Protein AF-A0A160DU85-F1 (afdb_monomer_lite)

Organism: NCBI:txid1300342

Sequence (102 aa):
MATRAAIELAQALGYFSRMPNTPDSSASPVAEFEKSLDELEQLVGRMEHGDLSLDESLHSFERGIALYRSCQGALEQAELRVQQLLDPGAPEAARPFDPETP

Radius of gyration: 19.45 Å; chains: 1; bounding box: 41×32×58 Å

Foldseek 3Di:
DVVVVVVVVCVVVVVPPDDPDDDDPCDALVNQLVVLVVVLVVLVVVVVVVPDDPVRNVVSVVSNVVSVVSNQVSVLVVQLVVVCVVDVPCSVVRDRDDPVPD

InterPro domains:
  IPR003761 Exonuclease VII, small subunit [MF_00337] (32-92)
  IPR003761 Exonuclease VII, small subunit [PF02609] (33-84)
  IPR003761 Exonuclease VII, small subunit [PTHR34137] (26-99)
  IPR003761 Exonuclease VII, small subunit [TIGR01280] (33-87)
  IPR037004 Exonuclease VII, small subunit superfamily [G3DSA:1.10.287.1040] (30-101)
  IPR037004 Exonuclease VII, small subunit superfamily [SSF116842] (32-91)

pLDDT: mean 77.16, std 17.98, range [44.62, 97.81]

Secondary structure (DSSP, 8-state):
-HHHHHHHHHHHTTGGGG------TTS-HHHHHHHHHHHHHHHHHHHHH----HHHHHHHHHHHHHHHHHHHHHHHHHHHHHHHHH-TT-GGGPPPP-TT--

Structure (mmCIF, N/CA/C/O backbone):
data_AF-A0A160DU85-F1
#
_entry.id   AF-A0A160DU85-F1
#
loop_
_atom_site.group_PDB
_atom_site.id
_atom_site.type_symbol
_atom_site.label_atom_id
_atom_site.label_alt_id
_atom_site.label_comp_id
_atom_site.label_asym_id
_atom_site.label_entity_id
_atom_site.label_seq_id
_atom_site.pdbx_PDB_ins_code
_atom_site.Cartn_x
_atom_site.Cartn_y
_atom_site.Cartn_z
_atom_site.occupancy
_atom_site.B_iso_or_equiv
_atom_site.auth_seq_id
_atom_site.auth_comp_id
_atom_site.auth_asym_id
_atom_site.auth_atom_id
_atom_site.pdbx_PDB_model_num
ATOM 1 N N . MET A 1 1 ? -10.179 2.978 -34.633 1.00 51.62 1 MET A N 1
ATOM 2 C CA . MET A 1 1 ? -9.307 3.296 -35.790 1.00 51.62 1 MET A CA 1
ATOM 3 C C . MET A 1 1 ? -7.850 3.484 -35.359 1.00 51.62 1 MET A C 1
ATOM 5 O O . MET A 1 1 ? -6.998 2.836 -35.946 1.00 51.62 1 MET A O 1
ATOM 9 N N . ALA A 1 2 ? -7.556 4.257 -34.303 1.00 44.62 2 ALA A N 1
ATOM 10 C CA . ALA A 1 2 ? -6.181 4.502 -33.828 1.00 44.62 2 ALA A CA 1
ATOM 11 C C . ALA A 1 2 ? -5.423 3.256 -33.311 1.00 44.62 2 ALA A C 1
ATOM 13 O O . ALA A 1 2 ? -4.214 3.153 -33.479 1.00 44.62 2 ALA A O 1
ATOM 14 N N . THR A 1 3 ? -6.125 2.263 -32.758 1.00 52.53 3 THR A N 1
ATOM 15 C CA . THR A 1 3 ? -5.517 1.029 -32.227 1.00 52.53 3 THR A CA 1
ATOM 16 C C . THR A 1 3 ? -5.014 0.058 -33.298 1.00 52.53 3 THR A C 1
ATOM 18 O O . THR A 1 3 ? -4.085 -0.695 -33.035 1.00 52.53 3 THR A O 1
ATOM 21 N N . ARG A 1 4 ? -5.563 0.083 -34.521 1.00 58.25 4 ARG A N 1
ATOM 22 C CA . ARG A 1 4 ? -5.079 -0.786 -35.615 1.00 58.25 4 ARG A CA 1
ATOM 23 C C . ARG A 1 4 ? -3.769 -0.275 -36.221 1.00 58.25 4 ARG A C 1
ATOM 25 O O . ARG A 1 4 ? -2.923 -1.084 -36.573 1.00 58.25 4 ARG A O 1
ATOM 32 N N . ALA A 1 5 ? -3.566 1.044 -36.258 1.00 54.09 5 ALA A N 1
ATOM 33 C CA . ALA A 1 5 ? -2.351 1.651 -36.805 1.00 54.09 5 ALA A CA 1
ATOM 34 C C . ALA A 1 5 ? -1.109 1.400 -35.927 1.00 54.09 5 ALA A C 1
ATOM 36 O O . ALA A 1 5 ? -0.025 1.177 -36.455 1.00 54.09 5 ALA A O 1
ATOM 37 N N . ALA A 1 6 ? -1.270 1.372 -34.599 1.00 55.78 6 ALA A N 1
ATOM 38 C CA . ALA A 1 6 ? -0.174 1.079 -33.671 1.00 55.78 6 ALA A CA 1
ATOM 39 C C . ALA A 1 6 ? 0.319 -0.378 -33.776 1.00 55.78 6 ALA A C 1
ATOM 41 O O . ALA A 1 6 ? 1.513 -0.643 -33.656 1.00 55.78 6 ALA A O 1
ATOM 42 N N . ILE A 1 7 ? -0.593 -1.316 -34.050 1.00 58.50 7 ILE A N 1
ATOM 43 C CA . ILE A 1 7 ? -0.274 -2.743 -34.181 1.00 58.50 7 ILE A CA 1
ATOM 44 C C . ILE A 1 7 ? 0.459 -3.024 -35.503 1.00 58.50 7 ILE A C 1
ATOM 46 O O . ILE A 1 7 ? 1.430 -3.778 -35.508 1.00 58.50 7 ILE A O 1
ATOM 50 N N . GLU A 1 8 ? 0.066 -2.388 -36.610 1.00 60.66 8 GLU A N 1
ATOM 51 C CA . GLU A 1 8 ? 0.747 -2.578 -37.903 1.00 60.66 8 GLU A CA 1
ATOM 52 C C . GLU A 1 8 ? 2.145 -1.936 -37.948 1.00 60.66 8 GLU A C 1
ATOM 54 O O . GLU A 1 8 ? 3.070 -2.515 -38.519 1.00 60.66 8 GLU A O 1
ATOM 59 N N . LEU A 1 9 ? 2.346 -0.801 -37.268 1.00 58.66 9 LEU A N 1
ATOM 60 C CA . LEU A 1 9 ? 3.669 -0.179 -37.101 1.00 58.66 9 LEU A CA 1
ATOM 61 C C . LEU A 1 9 ? 4.631 -1.068 -36.295 1.00 58.66 9 LEU A C 1
ATOM 63 O O . LEU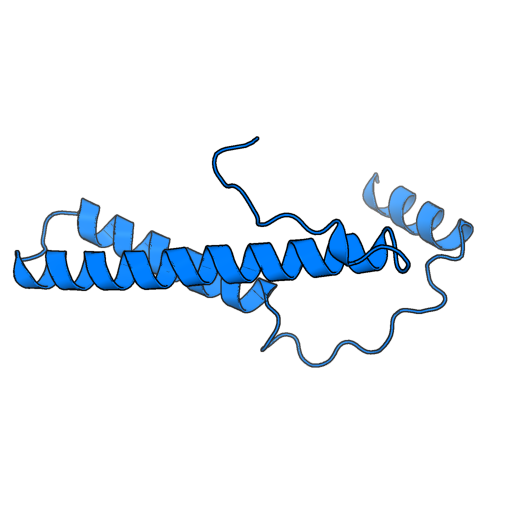 A 1 9 ? 5.808 -1.176 -36.637 1.00 58.66 9 LEU A O 1
ATOM 67 N N . ALA A 1 10 ? 4.125 -1.756 -35.268 1.00 56.50 10 ALA A N 1
ATOM 68 C CA . ALA A 1 10 ? 4.910 -2.694 -34.464 1.00 56.50 10 ALA A CA 1
ATOM 69 C C . ALA A 1 10 ? 5.288 -3.977 -35.235 1.00 56.50 10 ALA A C 1
ATOM 71 O O . ALA A 1 10 ? 6.360 -4.544 -35.011 1.00 56.50 10 ALA A O 1
ATOM 72 N N . GLN A 1 11 ? 4.445 -4.421 -36.175 1.00 60.06 11 GLN A N 1
ATOM 73 C CA . GLN A 1 11 ? 4.734 -5.572 -37.039 1.00 60.06 11 GLN A CA 1
ATOM 74 C C . GLN A 1 11 ? 5.779 -5.241 -38.119 1.00 60.06 11 GLN A C 1
ATOM 76 O O . GLN A 1 11 ? 6.660 -6.060 -38.381 1.00 60.06 11 GLN A O 1
ATOM 81 N N . ALA A 1 12 ? 5.737 -4.032 -38.692 1.00 51.34 12 ALA A N 1
ATOM 82 C CA . ALA A 1 12 ? 6.669 -3.587 -39.734 1.00 51.34 12 ALA A CA 1
ATOM 83 C C . ALA A 1 12 ? 8.108 -3.353 -39.229 1.00 51.34 12 ALA A C 1
ATOM 85 O O . ALA A 1 12 ? 9.058 -3.476 -39.999 1.00 51.34 12 ALA A O 1
ATOM 86 N N . LEU A 1 13 ? 8.279 -3.059 -37.935 1.00 57.41 13 LEU A N 1
ATOM 87 C CA . LEU A 1 13 ? 9.586 -2.843 -37.299 1.00 57.41 13 LEU A CA 1
ATOM 88 C C . LEU A 1 13 ? 10.209 -4.126 -36.712 1.00 57.41 13 LEU A C 1
ATOM 90 O O . LEU A 1 13 ? 11.204 -4.052 -35.998 1.00 57.41 13 LEU A O 1
ATOM 94 N N . GLY A 1 14 ? 9.641 -5.308 -36.988 1.00 52.66 14 GLY A N 1
ATOM 95 C CA . GLY A 1 14 ? 10.218 -6.590 -36.557 1.00 52.66 14 GLY A CA 1
ATOM 96 C C . GLY A 1 14 ? 10.149 -6.864 -35.047 1.00 52.66 14 GLY A C 1
ATOM 97 O O . GLY A 1 14 ? 10.730 -7.842 -34.577 1.00 5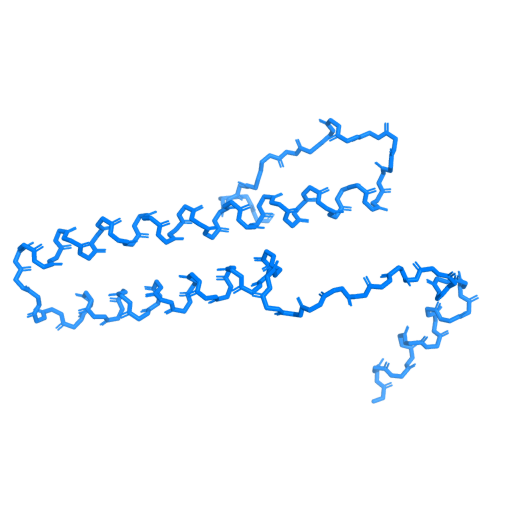2.66 14 GLY A O 1
ATOM 98 N N . TYR A 1 15 ? 9.400 -6.063 -34.282 1.00 55.06 15 TYR A N 1
ATOM 99 C CA . TYR A 1 15 ? 9.288 -6.188 -32.822 1.00 55.06 15 TYR A CA 1
ATOM 100 C C . TYR A 1 15 ? 8.532 -7.448 -32.354 1.00 55.06 15 TYR A C 1
ATOM 102 O O . TYR A 1 15 ? 8.611 -7.812 -31.184 1.00 55.06 15 TYR A O 1
ATOM 110 N N . PHE A 1 16 ? 7.826 -8.157 -33.245 1.00 52.62 16 PHE A N 1
ATOM 111 C CA . PHE A 1 16 ? 7.029 -9.337 -32.875 1.00 52.62 16 PHE A CA 1
ATOM 112 C C . PHE A 1 16 ? 7.826 -10.657 -32.803 1.00 52.62 16 PHE A C 1
ATOM 114 O O . PHE A 1 16 ? 7.288 -11.674 -32.373 1.00 52.62 16 PHE A O 1
ATOM 121 N N . SER A 1 17 ? 9.110 -10.695 -33.183 1.00 57.59 17 SER A N 1
ATOM 122 C CA . SER A 1 17 ? 9.823 -11.981 -33.295 1.00 57.59 17 SER A CA 1
ATOM 123 C C . SER A 1 17 ? 10.367 -12.563 -31.980 1.00 57.59 17 SER A C 1
ATOM 125 O O . SER A 1 17 ? 11.041 -13.596 -32.023 1.00 57.59 17 SER A O 1
ATOM 127 N N . ARG A 1 18 ? 10.095 -11.973 -30.805 1.00 48.19 18 ARG A N 1
ATOM 128 C CA . ARG A 1 18 ? 10.471 -12.601 -29.525 1.00 48.19 18 ARG A CA 1
ATOM 129 C C . ARG A 1 18 ? 9.671 -12.088 -28.328 1.00 48.19 18 ARG A C 1
ATOM 131 O O . ARG A 1 18 ? 10.206 -11.389 -27.479 1.00 48.19 18 ARG A O 1
ATOM 138 N N . MET A 1 19 ? 8.411 -12.500 -28.210 1.00 46.81 19 MET A N 1
ATOM 139 C CA . MET A 1 19 ? 7.789 -12.598 -26.885 1.00 46.81 19 MET A CA 1
ATOM 140 C C . MET A 1 19 ? 8.102 -13.993 -26.318 1.00 46.81 19 MET A C 1
ATOM 142 O O . MET A 1 19 ? 7.596 -14.981 -26.854 1.00 46.81 19 MET A O 1
ATOM 146 N N . PRO A 1 20 ? 8.965 -14.133 -25.294 1.00 52.81 20 PRO A N 1
ATOM 147 C CA . PRO A 1 20 ? 9.025 -15.372 -24.536 1.00 52.81 20 PRO A CA 1
ATOM 148 C C . PRO A 1 20 ? 7.721 -15.530 -23.737 1.00 52.81 20 PRO A C 1
ATOM 150 O O . PRO A 1 20 ? 7.219 -14.555 -23.186 1.00 52.81 20 PRO A O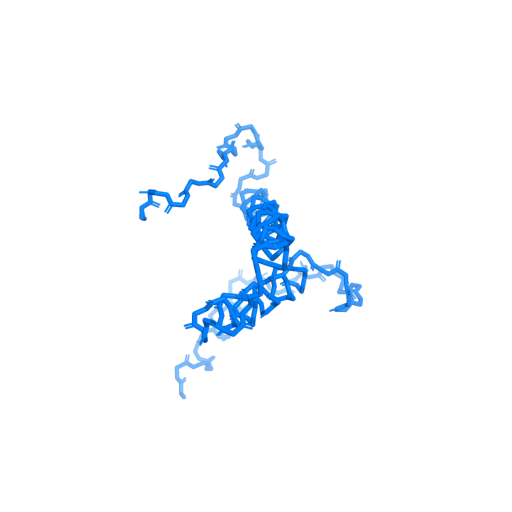 1
ATOM 153 N N . ASN A 1 21 ? 7.197 -16.762 -23.738 1.00 51.12 21 ASN A N 1
ATOM 154 C CA . ASN A 1 21 ? 6.100 -17.311 -22.928 1.00 51.12 21 ASN A CA 1
ATOM 155 C C . ASN A 1 21 ? 5.600 -16.411 -21.785 1.00 51.12 21 ASN A C 1
ATOM 157 O O . ASN A 1 21 ? 6.362 -16.111 -20.870 1.00 51.12 21 ASN A O 1
ATOM 161 N N . THR A 1 22 ? 4.306 -16.094 -21.781 1.00 50.47 22 THR A N 1
ATOM 162 C CA . THR A 1 22 ? 3.562 -15.671 -20.590 1.00 50.47 22 THR A CA 1
ATOM 163 C C . THR A 1 22 ? 3.387 -16.873 -19.657 1.00 50.47 22 THR A C 1
ATOM 165 O O . THR A 1 22 ? 2.641 -17.789 -20.009 1.00 50.47 22 THR A O 1
ATOM 168 N N . PRO A 1 23 ? 4.024 -16.916 -18.472 1.00 48.19 23 PRO A N 1
ATOM 169 C CA . PRO A 1 23 ? 3.524 -17.758 -17.405 1.00 48.19 23 PRO A CA 1
ATOM 170 C C . PRO A 1 23 ? 2.355 -17.021 -16.733 1.00 48.19 23 PRO A C 1
ATOM 172 O O . PRO A 1 23 ? 2.416 -15.814 -16.519 1.00 48.19 23 PRO A O 1
ATOM 175 N N . ASP A 1 24 ? 1.278 -17.762 -16.498 1.00 45.81 24 ASP A N 1
ATOM 176 C CA . ASP A 1 24 ? 0.121 -17.487 -15.640 1.00 45.81 24 ASP A CA 1
ATOM 177 C C . ASP A 1 24 ? -0.001 -16.082 -14.999 1.00 45.81 24 ASP A C 1
ATOM 179 O O . ASP A 1 24 ? 0.791 -15.669 -14.151 1.00 45.81 24 ASP A O 1
ATOM 183 N N . SER A 1 25 ? -1.071 -15.367 -15.358 1.00 49.06 25 SER A N 1
ATOM 184 C CA . SER A 1 25 ? -1.384 -13.982 -14.963 1.00 49.06 25 SER A CA 1
ATOM 185 C C . SER A 1 25 ? -1.773 -13.803 -13.480 1.00 49.06 25 SER A C 1
ATOM 187 O O . SER A 1 25 ? -2.354 -12.781 -13.119 1.00 49.06 25 SER A O 1
ATOM 189 N N . SER A 1 26 ? -1.474 -14.772 -12.615 1.00 45.59 26 SER A N 1
ATOM 190 C CA . SER A 1 26 ? -1.846 -14.781 -11.193 1.00 45.59 26 SER A CA 1
ATOM 191 C C . SER A 1 26 ? -0.712 -14.383 -10.231 1.00 45.59 26 SER A C 1
ATOM 193 O O . SER A 1 26 ? -0.969 -14.225 -9.041 1.00 45.59 26 SER A O 1
ATOM 195 N N . ALA A 1 27 ? 0.517 -14.166 -10.724 1.00 59.06 27 ALA A N 1
ATOM 196 C CA . ALA A 1 27 ? 1.692 -13.836 -9.900 1.00 59.06 27 ALA A CA 1
ATOM 197 C C . ALA A 1 27 ? 2.620 -12.785 -10.550 1.00 59.06 27 ALA A C 1
ATOM 199 O O . ALA A 1 27 ? 3.843 -12.918 -10.531 1.00 59.06 27 ALA A O 1
ATOM 200 N N . SER A 1 28 ? 2.050 -11.772 -11.214 1.00 77.38 28 SER A N 1
ATOM 201 C CA . SER A 1 28 ? 2.843 -10.665 -11.773 1.00 77.38 28 SER A CA 1
ATOM 202 C C . SER A 1 28 ? 2.918 -9.488 -10.790 1.00 77.38 28 SER A C 1
ATOM 204 O O . SER A 1 28 ? 1.925 -9.236 -10.105 1.00 77.38 28 SER A O 1
ATOM 206 N N . PRO A 1 29 ? 4.017 -8.705 -10.775 1.00 79.81 29 PRO A N 1
ATOM 207 C CA . PRO A 1 29 ? 4.115 -7.491 -9.954 1.00 79.81 29 PRO A CA 1
ATOM 208 C C . PRO A 1 29 ? 2.956 -6.509 -10.183 1.00 79.81 29 PRO A C 1
ATOM 210 O O . PRO A 1 29 ? 2.530 -5.816 -9.268 1.00 79.81 29 PRO A O 1
ATOM 213 N N . VAL A 1 30 ? 2.391 -6.494 -11.397 1.00 83.50 30 VAL A N 1
ATOM 214 C CA . VAL A 1 30 ? 1.215 -5.680 -11.743 1.00 83.50 30 VAL A CA 1
ATOM 215 C C . VAL A 1 30 ? -0.032 -6.151 -10.992 1.00 83.50 30 VAL A C 1
ATOM 217 O O . VAL A 1 30 ? -0.741 -5.338 -10.413 1.00 83.50 30 VAL A O 1
ATOM 220 N N . ALA A 1 31 ? -0.275 -7.462 -10.939 1.00 85.50 31 ALA A N 1
ATOM 221 C CA . ALA A 1 31 ? -1.412 -8.016 -10.204 1.00 85.50 31 ALA A CA 1
ATOM 222 C C . ALA A 1 31 ? -1.274 -7.804 -8.683 1.00 85.50 31 ALA A C 1
ATOM 224 O O . ALA A 1 31 ? -2.262 -7.564 -7.992 1.00 85.50 31 ALA A O 1
ATOM 225 N N . GLU A 1 32 ? -0.048 -7.868 -8.155 1.00 85.62 32 GLU A N 1
ATOM 226 C CA . GLU A 1 32 ? 0.239 -7.573 -6.745 1.00 85.62 32 GLU A CA 1
ATOM 227 C C . GLU A 1 32 ? 0.022 -6.092 -6.409 1.00 85.62 32 GLU A C 1
ATOM 229 O O . GLU A 1 32 ? -0.536 -5.781 -5.352 1.00 85.62 32 GLU A O 1
ATOM 234 N N . PHE A 1 33 ? 0.402 -5.189 -7.319 1.00 92.81 33 PHE A N 1
ATOM 235 C CA . PHE A 1 33 ? 0.135 -3.756 -7.208 1.00 92.81 33 PHE A CA 1
ATOM 236 C C . PHE A 1 33 ? -1.368 -3.465 -7.191 1.00 92.81 33 PHE A C 1
ATOM 238 O O . PHE A 1 33 ? -1.849 -2.859 -6.238 1.00 92.81 33 PHE A O 1
ATOM 245 N N . GLU A 1 34 ? -2.114 -3.934 -8.198 1.00 93.38 34 GLU A N 1
ATOM 246 C CA . GLU A 1 34 ? -3.559 -3.685 -8.314 1.00 93.38 34 GLU A CA 1
ATOM 247 C C . GLU A 1 34 ? -4.315 -4.183 -7.081 1.00 93.38 34 GLU A C 1
ATOM 249 O O . GLU A 1 34 ? -5.152 -3.471 -6.531 1.00 93.38 34 GLU A O 1
ATOM 254 N N . LYS A 1 35 ? -3.961 -5.374 -6.586 1.00 93.31 35 LYS A N 1
ATOM 255 C CA . LYS A 1 35 ? -4.550 -5.927 -5.365 1.00 93.31 35 LYS A CA 1
ATOM 256 C C . LYS A 1 35 ? -4.234 -5.082 -4.128 1.00 93.31 35 LYS A C 1
ATOM 258 O O . LYS A 1 35 ? -5.113 -4.858 -3.300 1.00 93.31 35 LYS A O 1
ATOM 263 N N . SER A 1 36 ? -2.980 -4.657 -3.972 1.00 94.56 36 SER A N 1
ATOM 264 C CA . SER A 1 36 ? -2.557 -3.863 -2.811 1.00 94.56 36 SER A CA 1
ATOM 265 C C . SER A 1 36 ? -3.193 -2.474 -2.819 1.00 94.56 36 SER A C 1
ATOM 267 O O . SER A 1 36 ? -3.561 -1.965 -1.762 1.00 94.56 36 SER A O 1
ATOM 269 N N . LEU A 1 37 ? -3.355 -1.886 -4.007 1.00 96.00 37 LEU A N 1
ATOM 270 C CA . LEU A 1 37 ? -4.003 -0.597 -4.196 1.00 96.00 37 LEU A CA 1
ATOM 271 C C . LEU A 1 37 ? -5.504 -0.669 -3.886 1.00 96.00 37 LEU A C 1
ATOM 273 O O . LEU A 1 37 ? -5.980 0.140 -3.097 1.00 96.00 37 LEU A O 1
ATOM 277 N N . ASP A 1 38 ? -6.216 -1.666 -4.417 1.00 97.31 38 ASP A N 1
ATOM 278 C CA . ASP A 1 38 ? -7.647 -1.873 -4.139 1.00 97.31 38 ASP A CA 1
ATOM 279 C C . ASP A 1 38 ? -7.910 -2.059 -2.634 1.00 97.31 38 ASP A C 1
ATOM 281 O O . ASP A 1 38 ? -8.795 -1.429 -2.051 1.00 97.31 38 ASP A O 1
ATOM 285 N N . GLU A 1 39 ? -7.085 -2.861 -1.952 1.00 96.88 39 GLU A N 1
ATOM 286 C CA . GLU A 1 39 ? -7.215 -3.037 -0.504 1.00 96.88 39 GLU A CA 1
ATOM 287 C C . GLU A 1 39 ? -6.930 -1.735 0.267 1.00 96.88 39 GLU A C 1
ATOM 289 O O . GLU A 1 39 ? -7.600 -1.447 1.265 1.00 96.88 39 GLU A O 1
ATOM 294 N N . LEU A 1 40 ? -5.958 -0.936 -0.190 1.00 96.88 40 LEU A N 1
ATOM 295 C CA . LEU A 1 40 ? -5.615 0.345 0.426 1.00 96.88 40 LEU A CA 1
ATOM 296 C C . LEU A 1 40 ? -6.754 1.358 0.271 1.00 96.88 40 LEU A C 1
ATOM 298 O O . LEU A 1 40 ? -7.121 2.001 1.252 1.00 96.88 40 LEU A O 1
ATOM 302 N N . GLU A 1 41 ? -7.354 1.462 -0.914 1.00 96.62 41 GLU A N 1
ATOM 303 C CA . GLU A 1 41 ? -8.504 2.336 -1.181 1.00 96.62 41 GLU A CA 1
ATOM 304 C C . GLU A 1 41 ? -9.703 1.969 -0.297 1.00 96.62 41 GLU A C 1
ATOM 306 O O . GLU A 1 41 ? -10.298 2.833 0.354 1.00 96.62 41 GLU A O 1
ATOM 311 N N . GLN A 1 42 ? -10.017 0.676 -0.185 1.00 96.19 42 GLN A N 1
ATOM 312 C CA . GLN A 1 42 ? -11.087 0.190 0.692 1.00 96.19 42 GLN A CA 1
ATOM 313 C C . GLN A 1 42 ? -10.795 0.444 2.176 1.00 96.19 42 GLN A C 1
ATOM 315 O O . GLN A 1 42 ? -11.708 0.661 2.977 1.00 96.19 42 GLN A O 1
ATOM 320 N N . LEU A 1 43 ? -9.529 0.368 2.585 1.00 95.69 43 LEU A N 1
ATOM 321 C CA . LEU A 1 43 ? -9.115 0.666 3.950 1.00 95.69 43 LEU A CA 1
ATOM 322 C C . LEU A 1 43 ? -9.254 2.160 4.256 1.00 95.69 43 LEU A C 1
ATOM 324 O O . LEU A 1 43 ? -9.853 2.505 5.273 1.00 95.69 43 LEU A O 1
ATOM 328 N N . VAL A 1 44 ? -8.777 3.032 3.366 1.00 95.38 44 VAL A N 1
ATOM 329 C CA . VAL A 1 44 ? -8.916 4.489 3.504 1.00 95.38 44 VAL A CA 1
ATOM 330 C C . VAL A 1 44 ? -10.390 4.880 3.561 1.00 95.38 44 VAL A C 1
ATOM 332 O O . VAL A 1 44 ? -10.792 5.559 4.500 1.00 95.38 44 VAL A O 1
ATOM 335 N N . GLY A 1 45 ? -11.227 4.356 2.660 1.00 94.31 45 GLY A N 1
ATOM 336 C CA . GLY A 1 45 ? -12.664 4.645 2.669 1.00 94.31 45 GLY A CA 1
ATOM 337 C C . GLY A 1 45 ? -13.373 4.227 3.967 1.00 94.31 45 GLY A C 1
ATOM 338 O O . GLY A 1 45 ? -14.325 4.884 4.395 1.00 94.31 45 GLY A O 1
ATOM 339 N N . ARG A 1 46 ? -12.897 3.166 4.638 1.00 91.62 46 ARG A N 1
ATOM 340 C CA . ARG A 1 46 ? -13.374 2.774 5.977 1.00 91.62 46 ARG A CA 1
ATOM 341 C C . ARG A 1 46 ? -12.887 3.720 7.072 1.00 91.62 46 ARG A C 1
ATOM 343 O O . ARG A 1 46 ? -13.663 4.051 7.962 1.00 91.62 46 ARG A O 1
ATOM 350 N N . MET A 1 47 ? -11.633 4.164 7.010 1.00 92.75 47 MET A N 1
ATOM 351 C CA . MET A 1 47 ? -11.092 5.141 7.962 1.00 92.75 47 MET A CA 1
ATOM 352 C C . MET A 1 47 ? -11.808 6.494 7.855 1.00 92.75 47 MET A C 1
ATOM 354 O O . MET A 1 47 ? -12.089 7.119 8.874 1.00 92.75 47 MET A O 1
ATOM 358 N N . GLU A 1 48 ? -12.161 6.916 6.640 1.00 93.56 48 GLU A N 1
ATOM 359 C CA . GLU A 1 48 ? -12.878 8.169 6.378 1.00 93.56 48 GLU A CA 1
ATOM 360 C C . GLU A 1 48 ? -14.346 8.146 6.829 1.00 93.56 48 GLU A C 1
ATOM 362 O O . GLU A 1 48 ? -14.903 9.202 7.127 1.00 93.56 48 GLU A O 1
ATOM 367 N N . HIS A 1 49 ? -14.969 6.965 6.936 1.00 90.81 49 HIS A N 1
ATOM 368 C CA . HIS A 1 49 ? -16.330 6.832 7.476 1.00 90.81 49 HIS A CA 1
ATOM 369 C C . HIS A 1 49 ? -16.426 7.210 8.961 1.00 90.81 49 HIS A C 1
ATOM 371 O O . HIS A 1 49 ? -17.490 7.622 9.413 1.00 90.81 49 HIS A O 1
ATOM 377 N N . GLY A 1 50 ? -15.327 7.107 9.719 1.00 86.06 50 GLY A N 1
ATOM 378 C CA . GLY A 1 50 ? -15.262 7.575 11.108 1.00 86.06 50 GLY A CA 1
ATOM 379 C C . GLY A 1 50 ? -15.919 6.665 12.155 1.00 86.06 50 GLY A C 1
ATOM 380 O O . GLY A 1 50 ? -15.977 7.047 13.320 1.00 86.06 50 GLY A O 1
ATOM 381 N N . ASP A 1 51 ? -16.363 5.464 11.776 1.00 90.00 51 ASP A N 1
ATOM 382 C CA . ASP A 1 51 ? -17.015 4.499 12.680 1.00 90.00 51 ASP A CA 1
ATOM 383 C C . ASP A 1 51 ? -16.026 3.574 13.426 1.00 90.00 51 ASP A C 1
ATOM 385 O O . ASP A 1 51 ? -16.441 2.678 14.162 1.00 90.00 51 ASP A O 1
ATOM 389 N N . LEU A 1 52 ? -14.714 3.763 13.241 1.00 93.19 52 LEU A N 1
ATOM 390 C CA . LEU A 1 52 ? -13.676 2.925 13.849 1.00 93.19 52 LEU A CA 1
ATOM 391 C C . LEU A 1 52 ? -13.356 3.371 15.278 1.00 93.19 52 LEU A C 1
ATOM 393 O O . LEU A 1 52 ? -13.168 4.556 15.562 1.00 93.19 52 LEU A O 1
ATOM 397 N N . SER A 1 53 ? -13.186 2.406 16.179 1.00 96.50 53 SER A N 1
ATOM 398 C CA . SER A 1 53 ? -12.553 2.662 17.471 1.00 96.50 53 SER A CA 1
ATOM 399 C C . SER A 1 53 ? -11.078 3.061 17.304 1.00 96.50 53 SER A C 1
ATOM 401 O O . SER A 1 53 ? -10.477 2.910 16.237 1.00 96.50 53 SER A O 1
ATOM 403 N N . LEU A 1 54 ? -10.457 3.568 18.375 1.00 94.50 54 LEU A N 1
ATOM 404 C CA . LEU A 1 54 ? -9.037 3.942 18.358 1.00 94.50 54 LEU A CA 1
ATOM 405 C C . LEU A 1 54 ? -8.126 2.751 18.012 1.00 94.50 54 LEU A C 1
ATOM 407 O O . LEU A 1 54 ? -7.199 2.905 17.223 1.00 94.50 54 LEU A O 1
ATOM 411 N N . ASP A 1 55 ? -8.402 1.577 18.580 1.00 96.56 55 ASP A N 1
ATOM 412 C CA . ASP A 1 55 ? -7.613 0.362 18.345 1.00 96.56 55 ASP A CA 1
ATOM 413 C C . ASP A 1 55 ? -7.734 -0.105 16.884 1.00 96.56 55 ASP A C 1
ATOM 415 O O . ASP A 1 55 ? -6.734 -0.330 16.203 1.00 96.56 55 ASP A O 1
ATOM 419 N N . GLU A 1 56 ? -8.958 -0.111 16.346 1.00 95.56 56 GLU A N 1
ATOM 420 C CA . GLU A 1 56 ? -9.215 -0.425 14.936 1.00 95.56 56 GLU A CA 1
ATOM 421 C C . GLU A 1 56 ? -8.584 0.597 13.983 1.00 95.56 56 GLU A C 1
ATOM 423 O O . GLU A 1 56 ? -8.105 0.231 12.907 1.0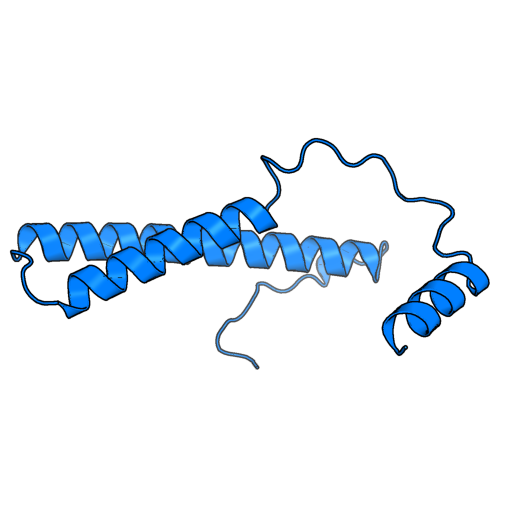0 95.56 56 GLU A O 1
ATOM 428 N N . SER A 1 57 ? -8.552 1.873 14.374 1.00 93.88 57 SER A N 1
ATOM 429 C CA . SER A 1 57 ? -7.907 2.941 13.604 1.00 93.88 57 SER A CA 1
ATOM 430 C C . SER A 1 57 ? -6.394 2.740 13.528 1.00 93.88 57 SER A C 1
ATOM 432 O O . SER A 1 57 ? -5.810 2.897 12.456 1.00 93.88 57 SER A O 1
ATOM 434 N N . LEU A 1 58 ? -5.759 2.346 14.637 1.00 96.69 58 LEU A N 1
ATOM 435 C CA . LEU A 1 58 ? -4.328 2.034 14.678 1.00 96.69 58 LEU A CA 1
ATOM 436 C C . LEU A 1 58 ? -4.004 0.804 13.828 1.00 96.69 58 LEU A C 1
ATOM 438 O O . LEU A 1 58 ? -3.101 0.861 12.995 1.00 96.69 58 LEU A O 1
ATOM 442 N N . HIS A 1 59 ? -4.788 -0.268 13.956 1.00 96.88 59 HIS A N 1
ATOM 443 C CA . HIS A 1 59 ? -4.609 -1.464 13.134 1.00 96.88 59 HIS A CA 1
ATOM 444 C C . HIS A 1 59 ? -4.809 -1.168 11.637 1.00 96.88 59 HIS A C 1
ATOM 446 O O . HIS A 1 59 ? -4.048 -1.637 10.788 1.00 96.88 59 HIS A O 1
ATOM 452 N N . SER A 1 60 ? -5.810 -0.351 11.295 1.00 95.44 60 SER A N 1
ATOM 453 C CA . SER A 1 60 ? -6.041 0.086 9.913 1.00 95.44 60 SER A CA 1
ATOM 454 C C . SER A 1 60 ? -4.862 0.905 9.392 1.00 95.44 60 SER A C 1
ATOM 456 O O . SER A 1 60 ? -4.386 0.656 8.288 1.00 95.44 60 SER A O 1
ATOM 458 N N . PHE A 1 61 ? -4.321 1.818 10.198 1.00 95.06 61 PHE A N 1
ATOM 459 C CA . PHE A 1 61 ? -3.145 2.598 9.826 1.00 95.06 61 PHE A CA 1
ATOM 460 C C . PHE A 1 61 ? -1.914 1.715 9.567 1.00 95.06 61 PHE A C 1
ATOM 462 O O . PHE A 1 61 ? -1.272 1.844 8.524 1.00 95.06 61 PHE A O 1
ATOM 469 N N . GLU A 1 62 ? -1.609 0.770 10.461 1.00 97.81 62 GLU A N 1
ATOM 470 C CA . GLU A 1 62 ? -0.501 -0.180 10.282 1.00 97.81 62 GLU A CA 1
ATOM 471 C C . GLU A 1 62 ? -0.655 -1.001 8.997 1.00 97.81 62 GLU A C 1
ATOM 473 O O . GLU A 1 62 ? 0.297 -1.144 8.218 1.00 97.81 62 GLU A O 1
ATOM 478 N N . ARG A 1 63 ? -1.872 -1.491 8.732 1.00 97.50 63 ARG A N 1
ATOM 479 C CA . ARG A 1 63 ? -2.184 -2.206 7.493 1.00 97.50 63 ARG A CA 1
ATOM 480 C C . ARG A 1 63 ? -2.020 -1.307 6.267 1.00 97.50 63 ARG A C 1
ATOM 482 O O . ARG A 1 63 ? -1.431 -1.750 5.284 1.00 97.50 63 ARG A O 1
ATOM 489 N N . GLY A 1 64 ? -2.472 -0.057 6.336 1.00 96.94 64 GLY A N 1
ATOM 490 C CA . GLY A 1 64 ? -2.303 0.937 5.278 1.00 96.94 64 GLY A CA 1
ATOM 491 C C . GLY A 1 64 ? -0.831 1.175 4.927 1.00 96.94 64 GLY A C 1
ATOM 492 O O . GLY A 1 64 ? -0.469 1.155 3.753 1.00 96.94 64 GLY A O 1
ATOM 493 N N . ILE A 1 65 ? 0.048 1.289 5.930 1.00 97.38 65 ILE A N 1
ATOM 494 C CA . ILE A 1 65 ? 1.500 1.414 5.717 1.00 97.38 65 ILE A CA 1
ATOM 495 C C . ILE A 1 65 ? 2.082 0.171 5.032 1.00 97.38 65 ILE A C 1
ATOM 497 O O . ILE A 1 65 ? 2.932 0.294 4.147 1.00 97.38 65 ILE A O 1
ATOM 501 N N . ALA A 1 66 ? 1.639 -1.027 5.419 1.00 97.19 66 ALA A N 1
ATOM 502 C CA . ALA A 1 66 ? 2.093 -2.263 4.787 1.00 97.19 66 ALA A CA 1
ATOM 503 C C . ALA A 1 66 ? 1.672 -2.345 3.309 1.00 97.19 66 ALA A C 1
ATOM 505 O O . ALA A 1 66 ? 2.498 -2.675 2.458 1.00 97.19 66 ALA A O 1
ATOM 506 N N . LEU A 1 67 ? 0.419 -1.997 2.999 1.00 97.06 67 LEU A N 1
ATOM 507 C CA . LEU A 1 67 ? -0.102 -1.964 1.630 1.00 97.06 67 LEU A CA 1
ATOM 508 C C . LEU A 1 67 ? 0.632 -0.928 0.775 1.00 97.06 67 LEU A C 1
ATOM 510 O O . LEU A 1 67 ? 1.100 -1.259 -0.312 1.00 97.06 67 LEU A O 1
ATOM 514 N N . TYR A 1 68 ? 0.836 0.283 1.304 1.00 94.19 68 TYR A N 1
ATOM 515 C CA . TYR A 1 68 ? 1.607 1.333 0.637 1.00 94.19 68 TYR A CA 1
ATOM 516 C C . TYR A 1 68 ? 3.016 0.860 0.258 1.00 94.19 68 TYR A C 1
ATOM 518 O O . TYR A 1 68 ? 3.443 1.019 -0.885 1.00 94.19 68 TYR A O 1
ATOM 526 N N . ARG A 1 69 ? 3.731 0.217 1.190 1.00 94.12 69 ARG A N 1
ATOM 527 C CA . ARG A 1 69 ? 5.069 -0.339 0.923 1.00 94.12 69 ARG A CA 1
ATOM 528 C C . ARG A 1 69 ? 5.047 -1.428 -0.149 1.00 94.12 69 ARG A C 1
ATOM 530 O O . ARG A 1 69 ? 5.971 -1.490 -0.954 1.00 94.12 69 ARG A O 1
ATOM 537 N N . SER A 1 70 ? 4.006 -2.260 -0.176 1.00 92.69 70 SER 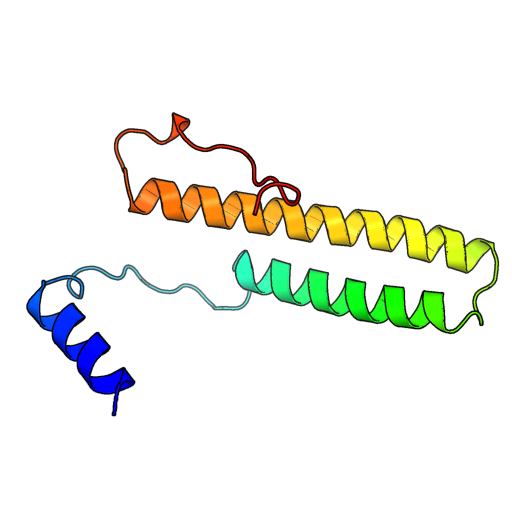A N 1
ATOM 538 C CA . SER A 1 70 ? 3.837 -3.270 -1.226 1.00 92.69 70 SER A CA 1
ATOM 539 C C . SER A 1 70 ? 3.655 -2.625 -2.600 1.00 92.69 70 SER A C 1
ATOM 541 O O . SER A 1 70 ? 4.287 -3.055 -3.562 1.00 92.69 70 SER A O 1
ATOM 543 N N . CYS A 1 71 ? 2.850 -1.560 -2.690 1.00 92.62 71 CYS A N 1
ATOM 544 C CA . CYS A 1 71 ? 2.674 -0.809 -3.932 1.00 92.62 71 CYS A CA 1
ATOM 545 C C . CYS A 1 71 ? 4.000 -0.210 -4.420 1.00 92.62 71 CYS A C 1
ATOM 547 O O . CYS A 1 71 ? 4.339 -0.366 -5.589 1.00 92.62 71 CYS A O 1
ATOM 549 N N . GLN A 1 72 ? 4.772 0.418 -3.528 1.00 91.75 72 GLN A N 1
ATOM 550 C CA . GLN A 1 72 ? 6.088 0.978 -3.863 1.00 91.75 72 GLN A CA 1
ATOM 551 C C . GLN A 1 72 ? 7.040 -0.096 -4.407 1.00 91.75 72 GLN A C 1
ATOM 553 O O . GLN A 1 72 ? 7.593 0.066 -5.490 1.00 91.75 72 GLN A O 1
ATOM 558 N N . GLY A 1 73 ? 7.156 -1.238 -3.721 1.00 90.00 73 GLY A N 1
ATOM 559 C CA . GLY A 1 73 ? 8.017 -2.333 -4.175 1.00 90.00 73 GLY A CA 1
ATOM 560 C C . GLY A 1 73 ? 7.602 -2.909 -5.535 1.00 90.00 73 GLY A C 1
ATOM 561 O O . GLY A 1 73 ? 8.459 -3.262 -6.345 1.00 90.00 73 GLY A O 1
ATOM 562 N N . ALA A 1 74 ? 6.301 -2.975 -5.829 1.00 89.12 74 ALA A N 1
ATOM 563 C CA . ALA A 1 74 ? 5.822 -3.415 -7.137 1.00 89.12 74 ALA A CA 1
ATOM 564 C C . ALA A 1 74 ? 6.175 -2.418 -8.259 1.00 89.12 74 ALA A C 1
ATOM 566 O O . ALA A 1 74 ? 6.560 -2.837 -9.354 1.00 89.12 74 ALA A O 1
ATOM 567 N N . LEU A 1 75 ? 6.100 -1.111 -7.982 1.00 90.38 75 LEU A N 1
ATOM 568 C CA . LEU A 1 75 ? 6.502 -0.061 -8.924 1.00 90.38 75 LEU A CA 1
ATOM 569 C C . LEU A 1 75 ? 8.014 -0.075 -9.185 1.00 90.38 75 LEU A C 1
ATOM 571 O O . LEU A 1 75 ? 8.424 -0.032 -10.343 1.00 90.38 75 LEU A O 1
ATOM 575 N N . GLU A 1 76 ? 8.838 -0.238 -8.147 1.00 88.50 76 GLU A N 1
ATOM 576 C CA . GLU A 1 76 ? 10.296 -0.383 -8.286 1.00 88.50 76 GLU A CA 1
ATOM 577 C C . GLU A 1 76 ? 10.670 -1.578 -9.179 1.00 88.50 76 GLU A C 1
ATOM 579 O O . GLU A 1 76 ? 11.527 -1.478 -10.061 1.00 88.50 76 GLU A O 1
ATOM 584 N N . GLN A 1 77 ? 9.998 -2.721 -8.999 1.00 86.50 77 GLN A N 1
ATOM 585 C CA . GLN A 1 77 ? 10.215 -3.897 -9.846 1.00 86.50 77 GLN A CA 1
ATOM 586 C C . GLN A 1 77 ? 9.807 -3.649 -11.302 1.00 86.50 77 GLN A C 1
ATOM 588 O O . GLN A 1 77 ? 10.484 -4.115 -12.226 1.00 86.50 77 GLN A O 1
ATOM 593 N N . ALA A 1 78 ? 8.700 -2.937 -11.520 1.00 86.06 78 ALA A N 1
ATOM 594 C CA . ALA A 1 78 ? 8.249 -2.573 -12.855 1.00 86.06 78 ALA A CA 1
ATOM 595 C C . ALA A 1 78 ? 9.257 -1.641 -13.544 1.00 86.06 78 ALA A C 1
ATOM 597 O O . ALA A 1 78 ? 9.617 -1.886 -14.697 1.00 86.06 78 ALA A O 1
ATOM 598 N N . GLU A 1 79 ? 9.769 -0.634 -12.833 1.00 84.69 79 GLU A N 1
ATOM 599 C CA . GLU A 1 79 ? 10.787 0.283 -13.345 1.00 84.69 79 GLU A CA 1
ATOM 600 C C . GLU A 1 79 ? 12.075 -0.456 -13.719 1.00 84.69 79 GLU A C 1
ATOM 602 O O . GLU A 1 79 ? 12.548 -0.329 -14.851 1.00 84.69 79 GLU A O 1
ATOM 607 N N . LEU A 1 80 ? 12.601 -1.298 -12.820 1.00 85.50 80 LEU A N 1
ATOM 608 C CA . LEU A 1 80 ? 13.787 -2.116 -13.084 1.00 85.50 80 LEU A CA 1
ATOM 609 C C . LEU A 1 80 ? 13.620 -2.924 -14.377 1.00 85.50 80 LEU A C 1
ATOM 611 O O . LEU A 1 80 ? 14.525 -2.994 -15.212 1.00 85.50 80 LEU A O 1
ATOM 615 N N . ARG A 1 81 ? 12.439 -3.520 -14.566 1.00 83.62 81 ARG A N 1
ATOM 616 C CA . ARG A 1 81 ? 12.132 -4.310 -15.758 1.00 83.62 81 ARG A CA 1
ATOM 617 C C . ARG A 1 81 ? 12.078 -3.452 -17.019 1.00 83.62 81 ARG A C 1
ATOM 619 O O . ARG A 1 81 ? 12.586 -3.886 -18.050 1.00 83.62 81 ARG A O 1
ATOM 626 N N . VAL A 1 82 ? 11.494 -2.256 -16.959 1.00 83.94 82 VAL A N 1
ATOM 627 C CA . VAL A 1 82 ? 11.488 -1.307 -18.086 1.00 83.94 82 VAL A CA 1
ATOM 628 C C . VAL A 1 82 ? 12.915 -0.916 -18.459 1.00 83.94 82 VAL A C 1
ATOM 630 O O . VAL A 1 82 ? 13.270 -0.966 -19.635 1.00 83.94 82 VAL A O 1
ATOM 633 N N . GLN A 1 83 ? 13.759 -0.604 -17.479 1.00 79.94 83 GLN A N 1
ATOM 634 C CA . GLN A 1 83 ? 15.142 -0.218 -17.746 1.00 79.94 83 GLN A CA 1
ATOM 635 C C . GLN A 1 83 ? 15.965 -1.355 -18.362 1.00 79.94 83 GLN A C 1
ATOM 637 O O . GLN A 1 83 ? 16.649 -1.130 -19.356 1.00 79.94 83 GLN A O 1
ATOM 642 N N . GLN A 1 84 ? 15.831 -2.591 -17.867 1.00 80.81 84 GLN A N 1
ATOM 643 C CA . GLN A 1 84 ? 16.479 -3.767 -18.471 1.00 80.81 84 GLN A CA 1
ATOM 644 C C . GLN A 1 84 ? 16.077 -3.989 -19.938 1.00 80.81 84 GLN A C 1
ATOM 646 O O . GLN A 1 84 ? 16.863 -4.520 -20.723 1.00 80.81 84 GLN A O 1
ATOM 651 N N . LEU A 1 85 ? 14.851 -3.608 -20.310 1.00 81.75 85 LEU A N 1
ATOM 652 C CA . LEU A 1 85 ? 14.366 -3.694 -21.687 1.00 81.75 85 LEU A CA 1
ATOM 653 C C . LEU A 1 85 ? 14.884 -2.548 -22.571 1.00 81.75 85 LEU A C 1
ATOM 655 O O . LEU A 1 85 ? 15.039 -2.752 -23.774 1.00 81.75 85 LEU A O 1
ATOM 659 N N . LEU A 1 86 ? 15.131 -1.365 -21.999 1.00 80.50 86 LEU A N 1
ATOM 660 C CA . LEU A 1 86 ? 15.602 -0.178 -22.723 1.00 80.50 86 LEU A CA 1
ATOM 661 C C . LEU A 1 86 ? 17.126 -0.150 -22.898 1.00 80.50 86 LEU A C 1
ATOM 663 O O . LEU A 1 86 ? 17.596 0.222 -23.972 1.00 80.50 86 LEU A O 1
ATOM 667 N N . ASP A 1 87 ? 17.887 -0.561 -21.883 1.00 72.12 87 ASP A N 1
ATOM 668 C CA . ASP A 1 87 ? 19.349 -0.638 -21.931 1.00 72.12 87 ASP A CA 1
ATOM 669 C C . ASP A 1 87 ? 19.864 -1.921 -21.248 1.00 72.12 87 ASP A C 1
ATOM 671 O O . ASP A 1 87 ? 20.197 -1.931 -20.058 1.00 72.12 87 ASP A O 1
ATOM 675 N N . PRO A 1 88 ? 19.970 -3.033 -22.001 1.00 66.50 88 PRO A N 1
ATOM 676 C CA . PRO A 1 88 ? 20.451 -4.310 -21.475 1.00 66.50 88 PRO A CA 1
ATOM 677 C C . PRO A 1 88 ? 21.901 -4.270 -20.958 1.00 66.50 88 PRO A C 1
ATOM 679 O O . PRO A 1 88 ? 22.341 -5.233 -20.328 1.00 66.50 88 PRO A O 1
ATOM 682 N N . GLY A 1 89 ? 22.665 -3.211 -21.268 1.00 65.44 89 GLY A N 1
ATOM 683 C CA . GLY A 1 89 ? 24.079 -3.062 -20.921 1.00 65.44 89 GLY A CA 1
ATOM 684 C C . GLY A 1 89 ? 24.354 -2.225 -19.669 1.00 65.44 89 GLY A C 1
ATOM 685 O O . GLY A 1 89 ? 25.484 -2.254 -19.183 1.00 65.44 89 GLY A O 1
ATOM 686 N N . ALA A 1 90 ? 23.357 -1.515 -19.129 1.00 63.78 90 ALA A N 1
ATOM 687 C CA . ALA A 1 90 ? 23.529 -0.606 -17.991 1.00 63.78 90 ALA A CA 1
ATOM 688 C C . ALA A 1 90 ? 22.445 -0.767 -16.897 1.00 63.78 90 ALA A C 1
ATOM 690 O O . ALA A 1 90 ? 21.764 0.198 -16.550 1.00 63.78 90 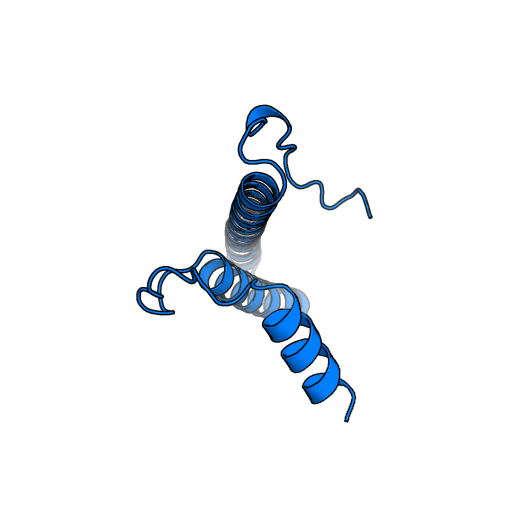ALA A O 1
ATOM 691 N N . PRO A 1 91 ? 22.299 -1.960 -16.285 1.00 59.66 91 PRO A N 1
ATOM 692 C CA . PRO A 1 91 ? 21.300 -2.204 -15.237 1.00 59.66 91 PRO A CA 1
ATOM 693 C C . PRO A 1 91 ? 21.516 -1.381 -13.951 1.00 59.66 91 PRO A C 1
ATOM 695 O O . PRO A 1 91 ? 20.587 -1.235 -13.165 1.00 59.66 91 PRO A O 1
ATOM 698 N N . GLU A 1 92 ? 22.712 -0.824 -13.730 1.00 63.41 92 GLU A N 1
ATOM 699 C CA . GLU A 1 92 ? 23.016 0.035 -12.572 1.00 63.41 92 GLU A CA 1
ATOM 700 C C . GLU A 1 92 ? 22.469 1.468 -12.694 1.00 63.41 92 GLU A C 1
ATOM 702 O O . GLU A 1 92 ? 22.509 2.222 -11.725 1.00 63.41 92 GLU A O 1
ATOM 707 N N . ALA A 1 93 ? 21.936 1.862 -13.857 1.00 65.94 93 ALA A N 1
ATOM 708 C CA . ALA A 1 93 ? 21.276 3.160 -14.020 1.00 65.94 93 ALA A CA 1
ATOM 709 C C . ALA A 1 93 ? 19.880 3.219 -13.360 1.00 65.94 93 ALA A C 1
ATOM 711 O O . ALA A 1 93 ? 19.281 4.300 -13.299 1.00 65.94 93 ALA A O 1
ATOM 712 N N . ALA A 1 94 ? 19.388 2.083 -12.846 1.00 64.44 94 ALA A N 1
ATOM 713 C CA . ALA A 1 94 ? 18.119 1.982 -12.142 1.00 64.44 94 ALA A CA 1
ATOM 714 C C . ALA A 1 94 ? 18.111 2.878 -10.907 1.00 64.44 94 ALA A C 1
ATOM 716 O O . ALA A 1 94 ? 18.922 2.717 -9.993 1.00 64.44 94 ALA A O 1
ATOM 717 N N . ARG A 1 95 ? 17.182 3.836 -10.889 1.00 68.31 95 ARG A N 1
ATOM 718 C CA . ARG A 1 95 ? 16.900 4.634 -9.699 1.00 68.31 95 ARG A CA 1
ATOM 719 C C . ARG A 1 95 ? 15.674 4.045 -9.002 1.00 68.31 95 ARG A C 1
ATOM 721 O O . ARG A 1 95 ? 14.840 3.450 -9.676 1.00 68.31 95 ARG A O 1
ATOM 728 N N . PRO A 1 96 ? 15.575 4.171 -7.671 1.00 70.75 96 PRO A N 1
ATOM 729 C CA . PRO A 1 96 ? 14.337 3.873 -6.967 1.00 70.75 96 PRO A CA 1
ATOM 730 C C . PRO A 1 96 ? 13.200 4.766 -7.467 1.00 70.75 96 PRO A C 1
ATOM 732 O O . PRO A 1 96 ? 13.435 5.938 -7.779 1.00 70.75 96 PRO A O 1
ATOM 735 N N . PHE A 1 97 ? 11.986 4.218 -7.478 1.00 70.44 97 PHE A N 1
ATOM 736 C CA . PHE A 1 97 ? 10.782 4.980 -7.776 1.00 70.44 97 PHE A CA 1
ATOM 737 C C . PHE A 1 97 ? 10.594 6.073 -6.715 1.00 70.44 97 PHE A C 1
ATOM 739 O O . PHE A 1 97 ? 10.581 5.789 -5.516 1.00 70.44 97 PHE A O 1
ATOM 746 N N . ASP A 1 98 ? 10.457 7.322 -7.156 1.00 75.31 98 ASP A N 1
ATOM 747 C CA . ASP A 1 98 ? 10.198 8.467 -6.285 1.00 75.31 98 ASP A CA 1
ATOM 748 C C . ASP A 1 98 ? 8.785 9.012 -6.556 1.00 75.31 98 ASP A C 1
ATOM 750 O O . ASP A 1 98 ? 8.574 9.647 -7.591 1.00 75.31 98 ASP A O 1
ATOM 754 N N . PRO A 1 99 ? 7.808 8.789 -5.655 1.00 63.53 99 PRO A N 1
ATOM 755 C CA . PRO A 1 99 ? 6.436 9.252 -5.848 1.00 63.53 99 PRO A CA 1
ATOM 756 C C . PRO A 1 99 ? 6.285 10.781 -5.795 1.00 63.53 99 PRO A C 1
ATOM 758 O O . PRO A 1 99 ? 5.218 11.284 -6.142 1.00 63.53 99 PRO A O 1
ATOM 761 N N . GLU A 1 100 ? 7.307 11.522 -5.350 1.00 72.88 100 GLU A N 1
ATOM 762 C CA . GLU A 1 100 ? 7.268 12.988 -5.253 1.00 72.88 100 GLU A CA 1
ATOM 763 C C . GLU A 1 100 ? 7.835 13.687 -6.501 1.00 72.88 100 GLU A C 1
ATOM 765 O O . GLU A 1 100 ? 7.701 14.907 -6.644 1.00 72.88 100 GLU A O 1
ATOM 770 N N . THR A 1 101 ? 8.432 12.929 -7.427 1.00 56.69 101 THR A N 1
ATOM 771 C CA . THR A 1 101 ? 8.965 13.456 -8.687 1.00 56.69 101 THR A CA 1
ATOM 772 C C . THR A 1 101 ? 8.004 13.112 -9.847 1.00 56.69 101 THR A C 1
ATOM 774 O O . THR A 1 101 ? 7.812 11.930 -10.123 1.00 56.69 101 THR A O 1
ATOM 777 N N . PRO A 1 102 ? 7.370 14.108 -10.507 1.00 45.03 102 PRO A N 1
ATOM 778 C CA . PRO A 1 102 ? 6.351 13.894 -11.546 1.00 45.03 102 PRO A CA 1
ATOM 779 C C . PRO A 1 102 ? 6.892 13.376 -12.886 1.00 45.03 102 PRO A C 1
ATOM 781 O O . PRO A 1 102 ? 8.074 13.642 -13.210 1.00 45.03 102 PRO A O 1
#